Protein AF-A0A518N6T6-F1 (afdb_monomer_lite)

pLDDT: mean 79.59, std 4.36, range [58.31, 85.75]

Sequence (93 aa):
MEPEVISEEYGIPAAQAREIIWRETRRALLRRWQAWAWLGTTLGLALVLHLAQPGNGVYAL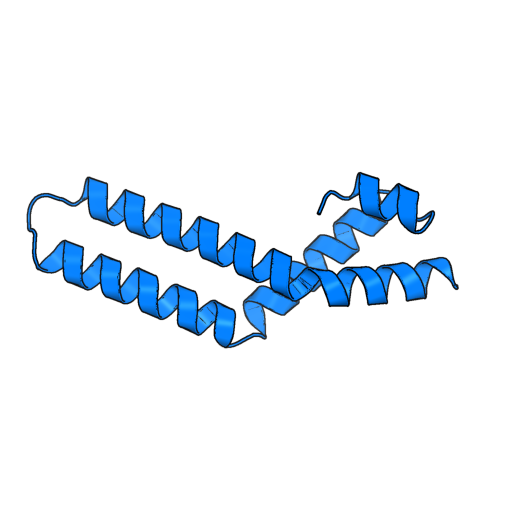LIGAGALLVWYQVGRFLAEPAVHAAARSRSAA

Radius of gyration: 17.37 Å; chains: 1; bounding box: 38×24×48 Å

Secondary structure (DSSP, 8-state):
--HHHHHHHHT--HHHHHHHHHHHHHHHHHH-HHHHHHHHHHHHHHHHHHHHSTT-HHHHHHHHHHHHHHHHHHHHHHHHHHHHHHHHHHHT-

Organism: NCBI:txid1176533

Foldseek 3Di:
DQLVVLCVVLVHDSVVLVVLLVVLLVVLLPPDVVLVVQLCVQLVVLVVVCVVDPPPVVVSVVSNVVSVVVSSVVSSVSSVVVSNVVSNVVSVD

Structure (mmCIF, N/CA/C/O backbone):
data_AF-A0A518N6T6-F1
#
_entry.id   AF-A0A518N6T6-F1
#
loop_
_atom_site.group_PDB
_atom_site.id
_atom_site.type_symbol
_atom_site.label_atom_id
_atom_site.label_alt_id
_atom_site.label_comp_id
_atom_site.label_asym_id
_atom_site.label_entity_id
_atom_site.label_seq_id
_atom_site.pdbx_PDB_ins_code
_atom_site.Cartn_x
_atom_site.Cartn_y
_atom_site.Cartn_z
_atom_site.occupancy
_atom_site.B_iso_or_equiv
_atom_site.auth_seq_id
_atom_site.auth_comp_id
_atom_site.auth_asym_id
_atom_site.auth_atom_id
_atom_site.pdbx_PDB_model_num
ATOM 1 N N . MET A 1 1 ? -9.710 3.985 0.728 1.00 64.94 1 MET A N 1
ATOM 2 C CA . MET A 1 1 ? -9.938 3.964 2.188 1.00 64.94 1 MET A CA 1
ATOM 3 C C . MET A 1 1 ? -9.554 5.303 2.803 1.00 64.94 1 MET A C 1
ATOM 5 O O . MET A 1 1 ? -8.390 5.530 3.129 1.00 64.94 1 MET A O 1
ATOM 9 N N . GLU A 1 2 ? -10.497 6.229 2.855 1.00 77.69 2 GLU A N 1
ATOM 10 C CA . GLU A 1 2 ? -10.250 7.569 3.387 1.00 77.69 2 GLU A CA 1
ATOM 11 C C . GLU A 1 2 ? -10.477 7.580 4.905 1.00 77.69 2 GLU A C 1
ATOM 13 O O . GLU A 1 2 ? -11.382 6.898 5.384 1.00 77.69 2 GLU A O 1
ATOM 18 N N . PRO A 1 3 ? -9.644 8.295 5.682 1.00 72.88 3 PRO A N 1
ATOM 19 C CA . PRO A 1 3 ? -9.784 8.347 7.136 1.00 72.88 3 PRO A CA 1
ATOM 20 C C . PRO A 1 3 ? -11.117 8.961 7.575 1.00 72.88 3 PRO A C 1
ATOM 22 O O . PRO A 1 3 ? -11.610 8.608 8.640 1.00 72.88 3 PRO A O 1
ATOM 25 N N . GLU A 1 4 ? -11.697 9.833 6.750 1.00 79.56 4 GLU A N 1
ATOM 26 C CA . GLU A 1 4 ? -12.997 10.470 6.980 1.00 79.56 4 GLU A CA 1
ATOM 27 C C . GLU A 1 4 ? -14.136 9.446 6.923 1.00 79.56 4 GLU A C 1
ATOM 29 O O . GLU A 1 4 ? -14.930 9.379 7.851 1.00 79.56 4 GLU A O 1
ATOM 34 N N . VAL A 1 5 ? -14.120 8.536 5.942 1.00 81.44 5 VAL A N 1
ATOM 35 C CA . VAL A 1 5 ? -15.113 7.452 5.828 1.00 81.44 5 VAL A CA 1
ATOM 36 C C . VAL A 1 5 ? -15.097 6.545 7.061 1.00 81.44 5 VAL A C 1
ATOM 38 O O . VAL A 1 5 ? -16.143 6.218 7.602 1.00 81.44 5 VAL A O 1
ATOM 41 N N . ILE A 1 6 ? -13.914 6.173 7.563 1.00 76.31 6 ILE A N 1
ATOM 42 C CA . ILE A 1 6 ? -13.808 5.340 8.777 1.00 76.31 6 ILE A CA 1
ATOM 43 C C . ILE A 1 6 ? -14.226 6.123 10.027 1.00 76.31 6 ILE A C 1
ATOM 45 O O . ILE A 1 6 ? -14.797 5.558 10.959 1.00 76.31 6 ILE A O 1
ATOM 49 N N . SER A 1 7 ? -13.916 7.418 10.063 1.00 77.69 7 SER A N 1
ATOM 50 C CA . SER A 1 7 ? -14.320 8.311 11.145 1.00 77.69 7 SER A CA 1
ATOM 51 C C .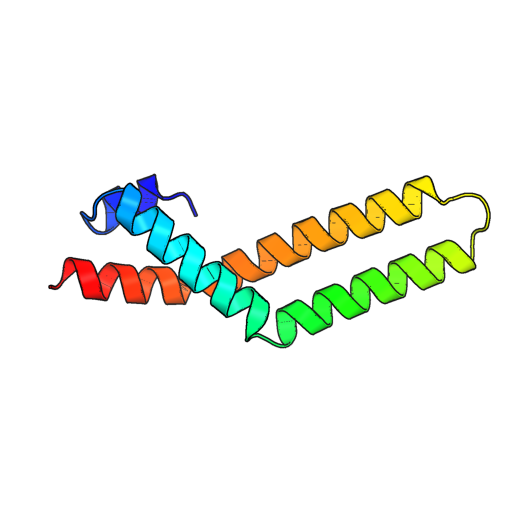 SER A 1 7 ? -15.842 8.391 11.249 1.00 77.69 7 SER A C 1
ATOM 53 O O . SER A 1 7 ? -16.376 8.204 12.341 1.00 77.69 7 SER A O 1
ATOM 55 N N . GLU A 1 8 ? -16.528 8.579 10.121 1.00 81.31 8 GLU A N 1
ATOM 56 C CA . GLU A 1 8 ? -17.990 8.614 10.036 1.00 81.31 8 GLU A CA 1
ATOM 57 C C . GLU A 1 8 ? -18.626 7.245 10.309 1.00 81.31 8 GLU A C 1
ATOM 59 O O . GLU A 1 8 ? -19.587 7.159 11.069 1.00 81.31 8 GLU A O 1
ATOM 64 N N . GLU A 1 9 ? -18.074 6.163 9.751 1.00 82.62 9 GLU A N 1
ATOM 65 C CA . GLU A 1 9 ? -18.635 4.810 9.873 1.00 82.62 9 GLU A CA 1
ATOM 66 C C . GLU A 1 9 ? -18.539 4.252 11.304 1.00 82.62 9 GLU A C 1
ATOM 68 O O . GLU A 1 9 ? -19.442 3.550 11.757 1.00 82.62 9 GLU A O 1
ATOM 73 N N . TYR A 1 10 ? -17.463 4.566 12.036 1.00 81.38 10 TYR A N 1
ATOM 74 C CA . TYR A 1 10 ? -17.202 4.020 13.378 1.00 81.38 10 TYR A CA 1
ATOM 75 C C . TYR A 1 10 ? -17.305 5.057 14.507 1.00 81.38 10 TYR A C 1
ATOM 77 O O . TYR A 1 10 ? -17.083 4.708 15.669 1.00 81.38 10 TYR A O 1
ATOM 85 N N . GLY A 1 11 ? -17.620 6.317 14.196 1.00 80.94 11 GLY A N 1
ATOM 86 C CA . GLY A 1 11 ? -17.750 7.399 15.180 1.00 80.94 11 GLY A CA 1
ATOM 87 C C . GLY A 1 11 ? -16.444 7.768 15.896 1.00 80.94 11 GLY A C 1
ATOM 88 O O . GLY A 1 11 ? -16.477 8.335 16.987 1.00 80.94 11 GLY A O 1
ATOM 89 N N . ILE A 1 12 ? -15.286 7.432 15.319 1.00 82.69 12 ILE A N 1
ATOM 90 C CA . ILE A 1 12 ? -13.963 7.701 15.906 1.00 82.69 12 ILE A CA 1
ATOM 91 C C . ILE A 1 12 ? -13.352 8.982 15.325 1.00 82.69 12 ILE A C 1
ATOM 93 O O . ILE A 1 12 ? -13.602 9.287 14.163 1.00 82.69 12 ILE A O 1
ATOM 97 N N . PRO A 1 13 ? -12.491 9.723 16.049 1.00 85.75 13 PRO A N 1
ATOM 98 C CA . PRO A 1 13 ? -11.840 10.915 15.501 1.00 85.75 13 PRO A CA 1
ATOM 99 C C . PRO A 1 13 ? -11.001 10.608 14.249 1.00 85.75 13 PRO A C 1
ATOM 101 O O . PRO A 1 13 ? -10.218 9.655 14.248 1.00 85.75 13 PRO A O 1
ATOM 104 N N . ALA A 1 14 ? -11.069 11.457 13.218 1.00 80.00 14 ALA A N 1
ATOM 105 C CA . ALA A 1 14 ? -10.334 11.274 11.956 1.00 80.00 14 ALA A CA 1
ATOM 106 C C . ALA A 1 14 ? -8.809 11.133 12.141 1.00 80.00 14 ALA A C 1
ATOM 108 O O . ALA A 1 14 ? -8.152 10.364 11.436 1.00 80.00 14 ALA A O 1
ATOM 109 N N . ALA A 1 15 ? -8.237 11.813 13.141 1.00 82.31 15 ALA A N 1
ATOM 110 C CA . ALA A 1 15 ? -6.831 11.651 13.515 1.00 82.31 15 ALA A CA 1
ATOM 111 C C . ALA A 1 15 ? -6.517 10.218 13.987 1.00 82.31 15 ALA A C 1
ATOM 113 O O . ALA A 1 15 ? -5.491 9.645 13.620 1.00 82.31 15 ALA A O 1
ATOM 114 N N . GLN A 1 16 ? -7.433 9.616 14.747 1.00 81.56 16 GLN A N 1
ATOM 115 C CA . GLN A 1 16 ? -7.303 8.254 15.250 1.00 81.56 16 GLN A CA 1
ATOM 116 C C . GLN A 1 16 ? -7.517 7.223 14.131 1.00 81.56 16 GLN A C 1
ATOM 118 O O . GLN A 1 16 ? -6.738 6.276 14.023 1.00 81.56 16 GLN A O 1
ATOM 123 N N . ALA A 1 17 ? -8.495 7.446 13.246 1.00 79.88 17 ALA A N 1
ATOM 124 C CA . ALA A 1 17 ? -8.695 6.634 12.045 1.00 79.88 17 ALA A CA 1
ATOM 125 C C . ALA A 1 17 ? -7.445 6.629 11.148 1.00 79.88 17 ALA A C 1
ATOM 127 O O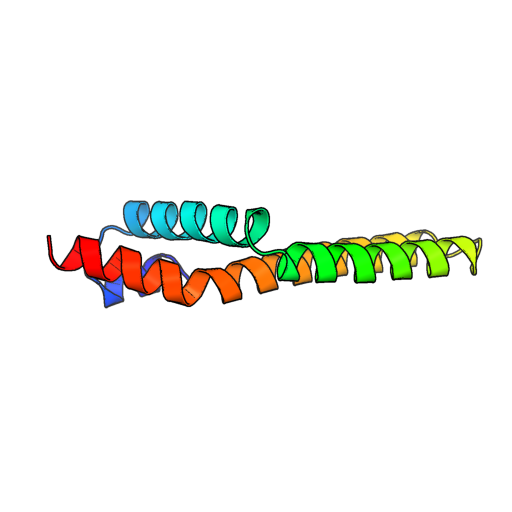 . ALA A 1 17 ? -6.978 5.567 10.732 1.00 79.88 17 ALA A O 1
ATOM 128 N N . ARG A 1 18 ? -6.835 7.799 10.916 1.00 82.56 18 ARG A N 1
ATOM 129 C CA . ARG A 1 18 ? -5.596 7.926 10.132 1.00 82.56 18 ARG A CA 1
ATOM 130 C C . ARG A 1 18 ? -4.448 7.118 10.732 1.00 82.56 18 ARG A C 1
ATOM 132 O O . ARG A 1 18 ? -3.707 6.468 9.995 1.00 82.56 18 ARG A O 1
ATOM 139 N N . GLU A 1 19 ? -4.301 7.136 12.052 1.00 85.25 19 GLU A N 1
ATOM 140 C CA . GLU A 1 19 ? -3.240 6.391 12.723 1.00 85.25 19 GLU A CA 1
ATOM 141 C C . GLU A 1 19 ? -3.453 4.870 12.662 1.00 85.25 19 GLU A C 1
ATOM 143 O O . GLU A 1 19 ? -2.492 4.129 12.432 1.00 85.25 19 GLU A O 1
ATOM 148 N N . ILE A 1 20 ? -4.699 4.402 12.785 1.00 82.62 20 ILE A N 1
ATOM 149 C CA . ILE A 1 20 ? -5.053 2.984 12.606 1.00 82.62 20 ILE A CA 1
ATOM 150 C 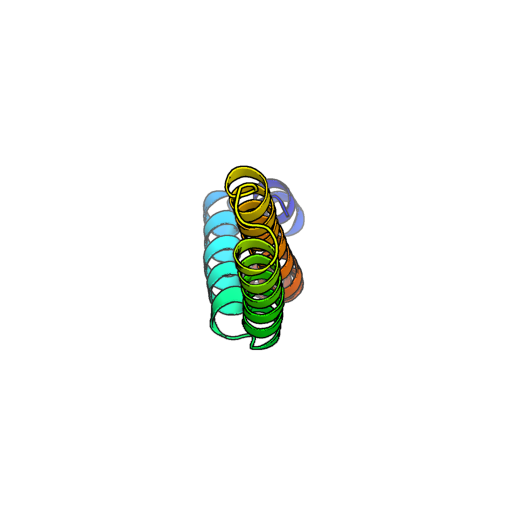C . ILE A 1 20 ? -4.745 2.541 11.172 1.00 82.62 20 ILE A C 1
ATOM 152 O O . ILE A 1 20 ? -4.036 1.550 10.980 1.00 82.62 20 ILE A O 1
ATOM 156 N N . ILE A 1 21 ? -5.199 3.307 10.171 1.00 82.88 21 ILE A N 1
ATOM 157 C CA . ILE A 1 21 ? -4.928 3.030 8.752 1.00 82.88 21 ILE A CA 1
ATOM 158 C C . ILE A 1 21 ? -3.421 2.938 8.514 1.00 82.88 21 ILE A C 1
ATOM 160 O O . ILE A 1 21 ? -2.954 1.980 7.899 1.00 82.88 21 ILE A O 1
ATOM 164 N N . TRP A 1 22 ? -2.643 3.900 9.013 1.00 81.88 22 TRP A N 1
ATOM 165 C CA . TRP A 1 22 ? -1.195 3.915 8.819 1.00 81.88 22 TRP A CA 1
ATOM 166 C C . TRP A 1 22 ? -0.508 2.695 9.441 1.00 81.88 22 TRP A C 1
ATOM 168 O O . TRP A 1 22 ? 0.289 2.027 8.774 1.00 81.88 22 TRP A O 1
ATOM 178 N N . ARG A 1 23 ? -0.823 2.375 10.703 1.00 84.38 23 ARG A N 1
ATOM 179 C CA . ARG A 1 23 ? -0.210 1.246 11.417 1.00 84.38 23 ARG A CA 1
ATOM 180 C C . ARG A 1 23 ? -0.538 -0.085 10.751 1.00 84.38 23 ARG A C 1
ATOM 182 O O . ARG A 1 23 ? 0.379 -0.874 10.519 1.00 84.38 23 ARG A O 1
ATOM 189 N N . GLU A 1 24 ? -1.800 -0.319 10.410 1.00 82.44 24 GLU A N 1
ATOM 190 C CA . GLU A 1 24 ? -2.220 -1.580 9.795 1.00 82.44 24 GLU A CA 1
ATOM 191 C C . GLU A 1 24 ? -1.742 -1.701 8.344 1.00 82.44 24 GLU A C 1
ATOM 193 O O . GLU A 1 24 ? -1.274 -2.768 7.951 1.00 82.44 24 GLU A O 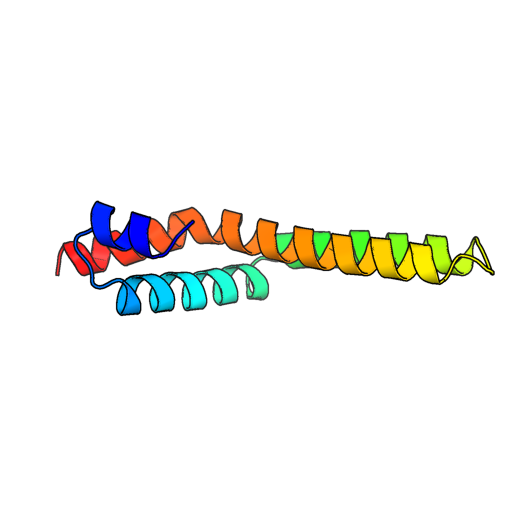1
ATOM 198 N N . THR A 1 25 ? -1.712 -0.605 7.577 1.00 81.25 25 THR A N 1
ATOM 199 C CA . THR A 1 25 ? -1.120 -0.596 6.224 1.00 81.25 25 THR A CA 1
ATOM 200 C C . THR A 1 25 ? 0.367 -0.933 6.271 1.00 81.25 25 THR A C 1
ATOM 202 O O . THR A 1 25 ? 0.833 -1.807 5.540 1.00 81.25 25 THR A O 1
ATOM 205 N N . ARG A 1 26 ? 1.125 -0.304 7.179 1.00 79.88 26 ARG A N 1
ATOM 206 C CA . ARG A 1 26 ? 2.552 -0.603 7.364 1.00 79.88 26 ARG A CA 1
ATOM 207 C C . ARG A 1 26 ? 2.766 -2.054 7.790 1.00 79.88 26 ARG A C 1
ATOM 209 O O . ARG A 1 26 ? 3.690 -2.710 7.312 1.00 79.88 26 ARG A O 1
ATOM 216 N N . ARG A 1 27 ? 1.912 -2.573 8.672 1.00 81.06 27 ARG A N 1
ATOM 217 C CA . ARG A 1 27 ? 1.984 -3.961 9.134 1.00 81.06 27 ARG A CA 1
ATOM 218 C C . ARG A 1 27 ? 1.677 -4.945 8.009 1.00 81.06 27 ARG A C 1
ATOM 220 O O . ARG A 1 27 ? 2.408 -5.922 7.875 1.00 81.06 27 ARG A O 1
ATOM 227 N N . ALA A 1 28 ? 0.660 -4.681 7.193 1.00 79.62 28 ALA A N 1
ATOM 228 C CA . ALA A 1 28 ? 0.307 -5.504 6.042 1.00 79.62 28 ALA A CA 1
ATOM 229 C C . ALA A 1 28 ? 1.426 -5.518 4.993 1.00 79.62 28 ALA A C 1
ATOM 231 O O . ALA A 1 28 ? 1.821 -6.598 4.560 1.00 79.62 28 ALA A O 1
ATOM 232 N N . LEU A 1 29 ? 1.995 -4.354 4.665 1.00 74.50 29 LEU A N 1
ATOM 233 C CA . LEU A 1 29 ? 3.126 -4.233 3.737 1.00 74.50 29 LEU A CA 1
ATOM 234 C C . LEU A 1 29 ? 4.362 -5.007 4.212 1.00 74.50 29 LEU A C 1
ATOM 236 O O . LEU A 1 29 ? 5.020 -5.666 3.413 1.00 74.50 29 LEU A O 1
ATOM 240 N N . LEU A 1 30 ? 4.681 -4.954 5.509 1.00 77.25 30 LEU A N 1
ATOM 241 C CA . LEU A 1 30 ? 5.893 -5.580 6.043 1.00 77.25 30 LEU A CA 1
ATOM 242 C C . LEU A 1 30 ? 5.732 -7.073 6.350 1.00 77.25 30 LEU A C 1
ATOM 244 O O . LEU A 1 30 ? 6.678 -7.827 6.144 1.00 77.25 30 LEU A O 1
ATOM 248 N N . ARG A 1 31 ? 4.572 -7.515 6.855 1.00 78.38 31 ARG A N 1
ATOM 249 C CA . ARG A 1 31 ? 4.371 -8.914 7.279 1.00 78.38 31 ARG A CA 1
ATOM 250 C C . ARG A 1 31 ? 3.827 -9.829 6.192 1.00 78.38 31 ARG A C 1
ATOM 252 O O . ARG A 1 31 ? 3.992 -11.041 6.318 1.00 78.38 31 ARG A O 1
ATOM 259 N N . ARG A 1 32 ? 3.144 -9.314 5.165 1.00 77.50 32 ARG A N 1
ATOM 260 C CA . ARG A 1 32 ? 2.562 -10.185 4.138 1.00 77.50 32 ARG A CA 1
ATOM 261 C C . ARG A 1 32 ? 3.566 -10.446 3.030 1.00 77.50 32 ARG A C 1
ATOM 263 O O . ARG A 1 32 ? 3.882 -9.568 2.232 1.00 77.50 32 ARG A O 1
ATOM 270 N N . TRP A 1 33 ? 4.010 -11.697 2.954 1.00 76.94 33 TRP A N 1
ATOM 271 C CA . TRP A 1 33 ? 4.903 -12.175 1.902 1.00 76.94 33 TRP A CA 1
ATOM 272 C C . TRP A 1 33 ? 4.330 -11.928 0.498 1.00 76.94 33 TRP A C 1
ATOM 274 O O . TRP A 1 33 ? 5.105 -11.692 -0.418 1.00 76.94 33 TRP A O 1
ATOM 284 N N . GLN A 1 34 ? 2.998 -11.901 0.328 1.00 77.62 34 GLN A N 1
ATOM 285 C CA . GLN A 1 34 ? 2.365 -11.608 -0.964 1.00 77.62 34 GLN A CA 1
ATOM 286 C C . GLN A 1 34 ? 2.726 -10.215 -1.494 1.00 77.62 34 GLN A C 1
ATOM 288 O O . GLN A 1 34 ? 2.953 -10.058 -2.691 1.00 77.62 34 GLN A O 1
ATOM 293 N N . ALA A 1 35 ? 2.824 -9.213 -0.613 1.00 75.62 35 ALA A N 1
ATOM 294 C CA . ALA A 1 35 ? 3.226 -7.868 -1.010 1.00 75.62 35 ALA A CA 1
ATOM 295 C C . ALA A 1 35 ? 4.680 -7.878 -1.512 1.00 75.62 35 ALA A C 1
ATOM 297 O O . ALA A 1 35 ? 4.983 -7.336 -2.570 1.00 75.62 35 ALA A O 1
ATOM 298 N N . TRP A 1 36 ? 5.577 -8.562 -0.801 1.00 79.56 36 TRP A N 1
ATOM 299 C CA . TRP A 1 36 ? 6.977 -8.707 -1.208 1.00 79.56 36 TRP A CA 1
ATOM 300 C C . TRP A 1 36 ? 7.162 -9.546 -2.474 1.00 79.56 36 TRP A C 1
ATOM 302 O O . TRP A 1 36 ? 7.972 -9.183 -3.319 1.00 79.56 36 TRP A O 1
ATOM 312 N N . ALA A 1 37 ? 6.398 -10.626 -2.641 1.00 82.62 37 ALA A N 1
ATOM 313 C CA . ALA A 1 37 ? 6.418 -11.446 -3.848 1.00 82.62 37 ALA A CA 1
ATOM 314 C C . ALA A 1 37 ? 5.982 -10.632 -5.071 1.00 82.62 37 ALA A C 1
ATOM 316 O O . ALA A 1 37 ? 6.613 -10.707 -6.126 1.00 82.62 37 ALA A O 1
ATOM 317 N N . TRP A 1 38 ? 4.953 -9.795 -4.920 1.00 80.88 38 TRP A N 1
ATOM 318 C CA . TRP A 1 38 ? 4.513 -8.905 -5.988 1.00 80.88 38 TRP A CA 1
ATOM 319 C C . TRP A 1 38 ? 5.578 -7.864 -6.343 1.00 80.88 38 TRP A C 1
ATOM 321 O O . TRP A 1 38 ? 5.916 -7.716 -7.514 1.00 80.88 38 TRP A O 1
ATOM 331 N N . LEU A 1 39 ? 6.171 -7.203 -5.343 1.00 79.94 39 LEU A N 1
ATOM 332 C CA . LEU A 1 39 ? 7.248 -6.231 -5.557 1.00 79.94 39 LEU A CA 1
ATOM 333 C C . LEU A 1 39 ? 8.474 -6.880 -6.216 1.00 79.94 39 LEU A C 1
ATOM 335 O O . LEU A 1 39 ? 9.022 -6.349 -7.175 1.00 79.94 39 LEU A O 1
ATOM 339 N N . GLY A 1 40 ? 8.890 -8.048 -5.725 1.00 83.62 40 GLY A N 1
ATOM 340 C CA . GLY A 1 40 ? 10.042 -8.778 -6.248 1.00 83.62 40 GLY A 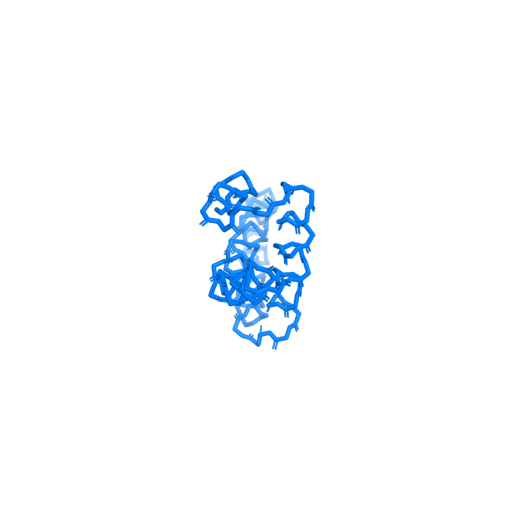CA 1
ATOM 341 C C . GLY A 1 40 ? 9.845 -9.223 -7.695 1.00 83.62 40 GLY A C 1
ATOM 342 O O . GLY A 1 40 ? 10.746 -9.057 -8.512 1.00 83.62 40 GLY A O 1
ATOM 343 N N . THR A 1 41 ? 8.657 -9.728 -8.040 1.00 84.56 41 THR A N 1
ATOM 344 C CA . THR A 1 41 ? 8.337 -10.134 -9.420 1.00 84.56 41 THR A CA 1
ATOM 345 C C . THR A 1 41 ? 8.284 -8.943 -10.373 1.00 84.56 41 THR A C 1
ATOM 347 O O . THR A 1 41 ? 8.870 -9.010 -11.452 1.00 84.56 41 THR A O 1
ATOM 350 N N . THR A 1 42 ? 7.662 -7.829 -9.979 1.00 81.19 42 THR A N 1
ATOM 351 C CA . THR A 1 42 ? 7.609 -6.629 -10.834 1.00 81.19 42 THR A CA 1
ATOM 352 C C . THR A 1 42 ? 8.965 -5.946 -10.980 1.00 81.19 42 THR A C 1
ATOM 354 O O . THR A 1 42 ? 9.321 -5.563 -12.093 1.00 81.19 42 THR A O 1
ATOM 357 N N . LEU A 1 43 ? 9.755 -5.830 -9.908 1.00 82.12 43 LEU A N 1
ATOM 358 C CA . LEU A 1 43 ? 11.114 -5.282 -9.989 1.00 82.12 43 LEU A CA 1
ATOM 359 C C . LEU A 1 43 ? 12.055 -6.199 -10.774 1.00 82.12 43 LEU A C 1
ATOM 361 O O . LEU A 1 43 ? 12.846 -5.710 -11.576 1.00 82.12 43 LEU A O 1
ATOM 365 N N . GLY A 1 44 ? 11.947 -7.517 -10.591 1.00 84.06 44 GLY A N 1
ATOM 366 C CA . GLY A 1 44 ? 12.705 -8.496 -11.369 1.00 84.06 44 GLY A CA 1
ATOM 367 C C . GLY A 1 44 ? 12.389 -8.399 -12.860 1.00 84.06 44 GLY A C 1
ATOM 368 O O . GLY A 1 44 ? 13.302 -8.340 -13.680 1.00 84.06 44 GLY A O 1
ATOM 369 N N . LEU A 1 45 ? 11.106 -8.289 -13.215 1.00 81.69 45 LEU A N 1
ATOM 370 C CA . LEU A 1 45 ? 10.683 -8.086 -14.599 1.00 81.69 45 LEU A CA 1
ATOM 371 C C . LEU A 1 45 ? 11.188 -6.747 -15.159 1.00 81.69 45 LEU A C 1
ATOM 373 O O . LEU A 1 45 ? 11.712 -6.713 -16.269 1.00 81.69 45 LEU A O 1
ATOM 377 N N . ALA A 1 46 ? 11.087 -5.660 -14.390 1.00 78.62 46 ALA A N 1
ATOM 378 C CA . ALA A 1 46 ? 11.595 -4.348 -14.790 1.00 78.62 46 ALA A CA 1
ATOM 379 C C . ALA A 1 46 ? 13.112 -4.369 -15.038 1.00 78.62 46 ALA A C 1
ATOM 381 O O . ALA A 1 46 ? 13.583 -3.791 -16.017 1.00 78.62 46 ALA A O 1
ATOM 382 N N . LEU A 1 47 ? 13.870 -5.074 -14.192 1.00 82.25 47 LEU A N 1
ATOM 383 C CA . LEU A 1 47 ? 15.313 -5.244 -14.344 1.00 82.25 47 LEU A CA 1
ATOM 384 C C . LEU A 1 47 ? 15.659 -6.054 -15.598 1.00 82.25 47 LEU A C 1
ATOM 386 O O . LEU A 1 47 ? 16.524 -5.640 -16.367 1.00 82.25 47 LEU A O 1
ATOM 390 N N . VAL A 1 48 ? 14.967 -7.172 -15.839 1.00 84.06 48 VAL A N 1
ATOM 391 C CA . VAL A 1 48 ? 15.159 -7.983 -17.054 1.00 84.06 48 VAL A CA 1
ATOM 392 C C . VAL A 1 48 ? 14.879 -7.152 -18.305 1.00 84.06 48 VAL A C 1
ATOM 394 O O . VAL A 1 48 ? 15.681 -7.164 -19.236 1.00 84.06 48 VAL A O 1
ATOM 397 N N . LEU A 1 49 ? 13.789 -6.381 -18.314 1.00 77.19 49 LEU A N 1
ATOM 398 C CA . LEU A 1 49 ? 13.442 -5.497 -19.429 1.00 77.19 49 LEU A CA 1
ATOM 399 C C . LEU A 1 49 ? 14.480 -4.388 -19.634 1.00 77.19 49 LEU A C 1
ATOM 401 O O . LEU A 1 49 ? 14.827 -4.085 -20.773 1.00 77.19 49 LEU A O 1
ATOM 405 N N . HIS A 1 50 ? 15.005 -3.812 -18.550 1.00 77.56 50 HIS A N 1
ATOM 406 C CA . HIS A 1 50 ? 16.053 -2.796 -18.620 1.00 77.56 50 HIS A CA 1
ATOM 407 C C . HIS A 1 50 ? 17.342 -3.340 -19.247 1.00 77.56 50 HIS A C 1
ATOM 409 O O . HIS A 1 50 ? 17.920 -2.699 -20.122 1.00 77.56 50 HIS A O 1
ATOM 415 N N . LEU A 1 51 ? 17.768 -4.537 -18.832 1.00 81.81 51 LEU A N 1
ATOM 416 C CA . LEU A 1 51 ? 18.966 -5.192 -19.360 1.00 81.81 51 LEU A CA 1
ATOM 417 C C . LEU A 1 51 ? 18.780 -5.666 -20.810 1.00 81.81 51 LEU A C 1
ATOM 419 O O . LEU A 1 51 ? 19.723 -5.613 -21.594 1.00 81.81 51 LEU A O 1
ATOM 423 N N . ALA A 1 52 ? 17.574 -6.106 -21.180 1.00 81.12 52 ALA A N 1
ATOM 424 C CA . ALA A 1 52 ? 17.263 -6.594 -22.524 1.00 81.12 52 ALA A CA 1
ATOM 425 C C . ALA A 1 52 ? 17.103 -5.476 -23.573 1.00 81.12 52 ALA A C 1
ATOM 427 O O . ALA A 1 52 ? 17.178 -5.745 -24.772 1.00 81.12 52 ALA A O 1
ATOM 428 N N . GLN A 1 53 ? 16.854 -4.234 -23.149 1.00 76.88 53 GLN A N 1
ATOM 429 C CA . GLN A 1 53 ? 16.605 -3.086 -24.029 1.00 76.88 53 GLN A CA 1
ATOM 430 C C . GLN A 1 53 ? 17.504 -1.895 -23.643 1.00 76.88 53 GLN A C 1
ATOM 432 O O . GLN A 1 53 ? 17.014 -0.897 -23.093 1.00 76.88 53 GLN A O 1
ATOM 437 N N . PRO A 1 54 ? 18.821 -1.965 -23.926 1.00 65.62 54 PRO A N 1
ATOM 438 C CA . PRO A 1 54 ? 19.742 -0.872 -23.635 1.00 65.62 54 PRO A CA 1
ATOM 439 C C . PRO A 1 54 ? 19.329 0.387 -24.416 1.00 65.62 54 PRO A C 1
ATOM 441 O O . PRO A 1 54 ? 19.342 0.406 -25.643 1.00 65.62 54 PRO A O 1
ATOM 444 N N . GLY A 1 55 ? 18.907 1.427 -23.688 1.00 71.44 55 GLY A N 1
ATOM 445 C CA . GLY A 1 55 ? 18.367 2.685 -24.233 1.00 71.44 55 GLY A CA 1
ATOM 446 C C . GLY A 1 55 ? 17.000 3.082 -23.658 1.00 71.44 55 GLY A C 1
ATOM 447 O O . GLY A 1 55 ? 16.675 4.265 -23.603 1.00 71.44 55 GLY A O 1
ATOM 448 N N . ASN A 1 56 ? 16.235 2.127 -23.119 1.00 75.38 56 ASN A N 1
ATOM 449 C CA . ASN A 1 56 ? 14.885 2.348 -22.574 1.00 75.38 56 ASN A CA 1
ATOM 450 C C . ASN A 1 56 ? 14.859 2.601 -21.050 1.00 75.38 56 ASN A C 1
ATOM 452 O O . ASN A 1 56 ? 13.920 2.215 -20.350 1.00 75.38 56 ASN A O 1
ATOM 456 N N . GLY A 1 57 ? 15.879 3.276 -20.508 1.00 72.12 57 GLY A N 1
ATOM 457 C CA . GLY A 1 57 ? 16.008 3.534 -19.064 1.00 72.12 57 GLY A CA 1
ATOM 458 C C . GLY A 1 57 ? 14.814 4.273 -18.446 1.00 72.12 57 GLY A C 1
ATOM 459 O O . GLY A 1 57 ? 14.401 3.957 -17.333 1.00 72.12 57 GLY A O 1
ATOM 460 N N . VAL A 1 58 ? 14.196 5.191 -19.195 1.00 81.25 58 VAL A N 1
ATOM 461 C CA . VAL A 1 58 ? 12.997 5.926 -18.752 1.00 81.25 58 VAL A CA 1
ATOM 462 C C . VAL A 1 58 ? 11.796 4.992 -18.578 1.00 81.25 58 VAL A C 1
ATOM 464 O O . VAL A 1 58 ? 11.087 5.088 -17.580 1.00 81.25 58 VAL A O 1
ATOM 467 N N . TYR A 1 59 ? 11.589 4.042 -19.493 1.00 78.25 59 TYR A N 1
ATOM 468 C CA . TYR A 1 59 ? 10.504 3.066 -19.371 1.00 78.25 59 TYR A CA 1
ATOM 469 C C . TYR A 1 59 ? 10.723 2.112 -18.197 1.00 78.25 59 TYR A C 1
ATOM 471 O O . TYR A 1 59 ? 9.775 1.816 -17.475 1.00 78.25 59 TYR A O 1
ATOM 479 N N . ALA A 1 60 ? 11.964 1.690 -17.944 1.00 75.25 60 ALA A N 1
ATOM 480 C CA . ALA A 1 60 ? 12.286 0.886 -16.766 1.00 75.25 60 ALA A CA 1
ATOM 481 C C . ALA A 1 60 ? 11.970 1.632 -15.455 1.00 75.25 60 ALA A C 1
ATOM 483 O O . ALA A 1 60 ? 11.396 1.046 -14.536 1.00 75.25 60 ALA A O 1
ATOM 484 N N . LEU A 1 61 ? 12.265 2.937 -15.390 1.00 79.31 61 LEU A N 1
ATOM 485 C CA . LEU A 1 61 ? 11.896 3.788 -14.254 1.00 79.31 61 LEU A CA 1
ATOM 486 C C . LEU A 1 61 ? 10.378 3.927 -14.101 1.00 79.31 61 LEU A C 1
ATOM 488 O O . LEU A 1 61 ? 9.876 3.816 -12.985 1.00 79.31 61 LEU A O 1
ATOM 492 N N . LEU A 1 62 ? 9.639 4.122 -15.196 1.00 83.50 62 LEU A N 1
ATOM 493 C CA . LEU A 1 62 ? 8.175 4.202 -15.166 1.00 83.50 62 LEU A CA 1
ATOM 494 C C . LEU A 1 62 ? 7.538 2.887 -14.702 1.00 83.50 62 LEU A C 1
ATOM 496 O O . LEU A 1 62 ? 6.624 2.909 -13.880 1.00 83.50 62 LEU A O 1
ATOM 500 N N . ILE A 1 63 ? 8.047 1.746 -15.171 1.00 81.25 63 ILE A N 1
ATOM 501 C CA . ILE A 1 63 ? 7.589 0.420 -14.739 1.00 81.25 63 ILE A CA 1
ATOM 502 C C . ILE A 1 63 ? 7.900 0.215 -13.252 1.00 81.25 63 ILE A C 1
ATOM 504 O O . ILE A 1 63 ? 7.027 -0.220 -12.504 1.00 81.25 63 ILE A O 1
ATOM 508 N N . GLY A 1 64 ? 9.103 0.578 -12.797 1.00 80.69 64 GLY A N 1
ATOM 509 C CA . GLY A 1 64 ? 9.480 0.503 -11.383 1.00 80.69 64 GLY A CA 1
ATOM 510 C C . GLY A 1 64 ? 8.625 1.404 -10.484 1.00 80.69 64 GLY A C 1
ATOM 511 O O . GLY A 1 64 ? 8.152 0.967 -9.434 1.00 80.69 64 GLY A O 1
ATOM 512 N N . ALA A 1 65 ? 8.359 2.641 -10.910 1.00 82.69 65 ALA A N 1
ATOM 513 C CA . ALA A 1 65 ? 7.492 3.574 -10.192 1.00 82.69 65 ALA A CA 1
ATOM 514 C C . ALA A 1 65 ? 6.036 3.079 -10.143 1.00 82.69 65 ALA A C 1
ATOM 516 O O . ALA A 1 65 ? 5.406 3.103 -9.084 1.00 82.69 65 ALA A O 1
ATOM 517 N N . GLY A 1 66 ? 5.520 2.565 -11.262 1.00 84.81 66 GLY A N 1
ATOM 518 C CA . GLY A 1 66 ? 4.203 1.933 -11.329 1.00 84.81 66 GLY A CA 1
ATOM 519 C C . GLY A 1 66 ? 4.105 0.710 -10.416 1.00 84.81 66 GLY A C 1
ATOM 520 O O . GLY A 1 66 ? 3.127 0.563 -9.686 1.00 84.81 66 GLY A O 1
ATOM 521 N N . ALA A 1 67 ? 5.144 -0.124 -10.378 1.00 82.56 67 ALA A N 1
ATOM 522 C CA . ALA A 1 67 ? 5.214 -1.287 -9.500 1.00 82.56 67 ALA A CA 1
ATOM 523 C C . ALA A 1 67 ? 5.169 -0.906 -8.013 1.00 82.56 67 ALA A C 1
ATOM 525 O O . ALA A 1 67 ? 4.439 -1.531 -7.246 1.00 82.56 67 ALA A O 1
ATOM 526 N N . LEU A 1 68 ? 5.883 0.150 -7.608 1.00 81.12 68 LEU A N 1
ATOM 527 C CA . LEU A 1 68 ? 5.832 0.686 -6.242 1.00 81.12 68 LEU A CA 1
ATOM 528 C C . LEU A 1 68 ? 4.436 1.207 -5.876 1.00 81.12 68 LEU A C 1
ATOM 530 O O . LEU A 1 68 ? 3.950 0.946 -4.774 1.00 81.12 68 LEU A O 1
ATOM 534 N N . LEU A 1 69 ? 3.770 1.898 -6.805 1.00 84.81 69 LEU A N 1
ATOM 535 C CA . LEU A 1 69 ? 2.387 2.350 -6.635 1.00 84.81 69 LEU A CA 1
ATOM 536 C C . LEU A 1 69 ? 1.430 1.170 -6.446 1.00 84.81 69 LEU A C 1
ATOM 538 O O . LEU A 1 69 ? 0.644 1.158 -5.498 1.00 84.81 69 LEU A O 1
ATOM 542 N N . VAL A 1 70 ? 1.522 0.152 -7.302 1.00 84.31 70 VAL A N 1
ATOM 543 C CA . VAL A 1 70 ? 0.696 -1.057 -7.194 1.00 84.31 70 VAL A CA 1
ATOM 544 C C . VAL A 1 70 ? 0.994 -1.801 -5.893 1.00 84.31 70 VAL A C 1
ATOM 546 O O . VAL A 1 70 ? 0.066 -2.230 -5.213 1.00 84.31 70 VAL A O 1
ATOM 549 N N . TRP A 1 71 ? 2.260 -1.906 -5.491 1.00 80.50 71 TRP A N 1
ATOM 550 C CA . TRP A 1 71 ? 2.649 -2.516 -4.220 1.00 80.50 71 TRP A CA 1
ATOM 551 C C . TRP A 1 71 ? 2.019 -1.809 -3.019 1.00 80.50 71 TRP A C 1
ATOM 553 O O . TRP A 1 71 ? 1.453 -2.458 -2.136 1.00 80.50 71 TRP A O 1
ATOM 563 N N . TYR A 1 72 ? 2.048 -0.477 -3.017 1.00 79.94 72 TYR A N 1
ATOM 564 C CA . TYR A 1 72 ? 1.389 0.321 -1.992 1.00 79.94 72 TYR A CA 1
ATOM 565 C C . TYR A 1 72 ? -0.132 0.086 -1.969 1.00 79.94 72 TYR A C 1
ATOM 567 O O . TYR A 1 72 ? -0.709 -0.105 -0.896 1.00 79.94 72 TYR A O 1
ATOM 575 N N . GLN A 1 73 ? -0.775 0.022 -3.139 1.00 82.94 73 GLN A N 1
ATOM 576 C CA . GLN A 1 73 ? -2.212 -0.257 -3.257 1.00 82.94 73 GLN A CA 1
ATOM 577 C C . GLN A 1 73 ? -2.574 -1.660 -2.752 1.00 82.94 73 GLN A C 1
ATOM 579 O O . GLN A 1 73 ? -3.542 -1.811 -2.007 1.00 82.94 73 GLN A O 1
ATOM 584 N N . VAL A 1 74 ? -1.765 -2.674 -3.073 1.00 82.19 74 VAL A N 1
ATOM 585 C CA . VAL A 1 74 ? -1.920 -4.040 -2.550 1.00 82.19 74 VAL A CA 1
ATOM 586 C C . VAL A 1 74 ? -1.801 -4.046 -1.026 1.00 82.19 74 VAL A C 1
ATOM 588 O O . VAL A 1 74 ? -2.621 -4.659 -0.346 1.00 82.19 74 VAL A O 1
ATOM 591 N N . GLY A 1 75 ? -0.833 -3.319 -0.464 1.00 78.81 75 GLY A N 1
ATOM 592 C CA . GLY A 1 75 ? -0.695 -3.164 0.984 1.00 78.81 75 GLY A CA 1
ATOM 593 C C . GLY A 1 75 ? -1.922 -2.546 1.650 1.00 78.81 75 GLY A C 1
ATOM 594 O O . GLY A 1 75 ? -2.368 -3.043 2.684 1.00 78.81 75 GLY A O 1
ATOM 595 N N . ARG A 1 76 ? -2.496 -1.501 1.043 1.00 80.69 76 ARG A N 1
ATOM 596 C CA . ARG A 1 76 ? -3.734 -0.870 1.524 1.00 80.69 76 ARG A CA 1
ATOM 597 C C . ARG A 1 76 ? -4.922 -1.822 1.474 1.00 80.69 76 ARG A C 1
ATOM 599 O O . ARG A 1 76 ? -5.631 -1.936 2.467 1.00 80.69 76 ARG A O 1
ATOM 606 N N . PHE A 1 77 ? -5.102 -2.529 0.364 1.00 79.75 77 PHE A N 1
ATOM 607 C CA . PHE A 1 77 ? -6.191 -3.490 0.201 1.00 79.75 77 PHE A CA 1
ATOM 608 C C . PHE A 1 77 ? -6.086 -4.648 1.207 1.00 79.75 77 PHE A C 1
ATOM 610 O O . PHE A 1 77 ? -7.057 -5.040 1.844 1.00 79.75 77 PHE A O 1
ATOM 617 N N . LEU A 1 78 ? -4.875 -5.163 1.436 1.00 77.56 78 LEU A N 1
ATOM 618 C CA . LEU A 1 78 ? -4.640 -6.230 2.414 1.00 77.56 78 LEU A CA 1
ATOM 619 C C . LEU A 1 78 ? -4.808 -5.774 3.873 1.00 77.56 78 LEU A C 1
ATOM 621 O O . LEU A 1 78 ? -5.026 -6.617 4.750 1.00 77.56 78 LEU A O 1
ATOM 625 N N . ALA A 1 79 ? -4.668 -4.474 4.140 1.00 79.94 79 ALA A N 1
ATOM 626 C CA . ALA A 1 79 ? -4.853 -3.879 5.459 1.00 79.94 79 ALA A CA 1
ATOM 627 C C . ALA A 1 79 ? -6.316 -3.539 5.766 1.00 79.94 79 ALA A C 1
ATOM 629 O O . ALA A 1 79 ? -6.687 -3.517 6.936 1.00 79.94 79 ALA A O 1
ATOM 630 N N . GLU A 1 80 ? -7.143 -3.326 4.744 1.00 80.19 80 GLU A N 1
ATOM 631 C CA . GLU A 1 80 ? -8.554 -2.934 4.838 1.00 80.19 80 GLU A CA 1
ATOM 632 C C . GLU A 1 80 ? -9.362 -3.723 5.895 1.00 80.19 80 GLU A C 1
ATOM 634 O O . GLU A 1 80 ? -9.888 -3.106 6.826 1.00 80.19 80 GLU A O 1
ATOM 639 N N . PRO A 1 81 ? -9.387 -5.073 5.896 1.00 80.44 81 PRO A N 1
ATOM 640 C CA . PRO A 1 81 ? -10.124 -5.828 6.913 1.00 80.44 81 PRO A CA 1
ATOM 641 C C . PRO A 1 81 ? -9.556 -5.669 8.334 1.00 80.44 81 PRO A C 1
ATOM 643 O O . PRO A 1 81 ? -10.311 -5.666 9.305 1.00 80.44 81 PRO A O 1
ATOM 646 N N . ALA A 1 82 ? -8.234 -5.521 8.477 1.00 81.12 82 ALA A N 1
ATOM 647 C CA . ALA A 1 82 ? -7.596 -5.318 9.779 1.00 81.12 82 ALA A CA 1
ATOM 648 C C . ALA A 1 82 ? -7.892 -3.918 10.338 1.00 81.12 82 ALA A C 1
ATOM 650 O O . ALA A 1 82 ? -8.112 -3.766 11.539 1.00 81.12 82 ALA A O 1
ATOM 651 N N . VAL A 1 83 ? -7.966 -2.915 9.460 1.00 77.44 83 VAL A N 1
ATOM 652 C CA . VAL A 1 83 ? -8.373 -1.551 9.807 1.00 77.44 83 VAL A CA 1
ATOM 653 C C . VAL A 1 83 ? -9.816 -1.537 10.308 1.00 77.44 83 VAL A C 1
ATOM 655 O O . VAL A 1 83 ? -10.063 -0.983 11.377 1.00 77.44 83 VAL A O 1
ATOM 658 N N . HIS A 1 84 ? -10.751 -2.188 9.610 1.00 81.81 84 HIS A N 1
ATOM 659 C CA . HIS A 1 84 ? -12.145 -2.283 10.063 1.00 81.81 84 HIS A CA 1
ATOM 660 C C . HIS A 1 84 ? -12.276 -3.019 11.405 1.00 81.81 84 HIS A C 1
ATOM 662 O O . HIS A 1 84 ? -13.024 -2.583 12.280 1.00 81.81 84 HIS A O 1
ATOM 668 N N . ALA A 1 85 ? -11.518 -4.101 11.616 1.00 82.56 85 ALA A N 1
ATOM 669 C CA . ALA A 1 85 ? -11.506 -4.813 12.894 1.00 82.56 85 ALA A CA 1
ATOM 670 C C . ALA A 1 85 ? -10.977 -3.935 14.045 1.00 82.56 85 ALA A C 1
ATOM 672 O O . ALA A 1 85 ? -11.578 -3.888 15.121 1.00 82.56 85 ALA A O 1
ATOM 673 N N . ALA A 1 86 ? -9.884 -3.201 13.813 1.00 77.88 86 ALA A N 1
ATOM 674 C CA . ALA A 1 86 ? -9.309 -2.286 14.794 1.00 77.88 86 ALA A CA 1
ATOM 675 C C . ALA A 1 86 ? -10.235 -1.092 15.084 1.00 77.88 86 ALA A C 1
ATOM 677 O O . ALA A 1 86 ? -10.431 -0.747 16.251 1.00 77.88 86 ALA A O 1
ATOM 678 N N . ALA A 1 87 ? -10.853 -0.502 14.057 1.00 78.06 87 ALA A N 1
ATOM 679 C CA . ALA A 1 87 ? -11.823 0.583 14.207 1.00 78.06 87 ALA A CA 1
ATOM 680 C C . ALA A 1 87 ? -13.044 0.136 15.027 1.00 78.06 87 ALA A C 1
ATOM 682 O O . ALA A 1 87 ? -13.411 0.801 15.994 1.00 78.06 87 ALA A O 1
ATOM 683 N N . ARG A 1 88 ? -13.594 -1.051 14.736 1.00 82.62 88 ARG A N 1
ATOM 684 C CA . ARG A 1 88 ? -14.703 -1.639 15.502 1.00 82.62 88 ARG A CA 1
ATOM 685 C C . ARG A 1 88 ? -14.349 -1.855 16.973 1.00 82.62 88 ARG A C 1
ATOM 687 O O . ARG A 1 88 ? -15.153 -1.532 17.837 1.00 82.62 88 ARG A O 1
ATOM 694 N N . SER A 1 89 ? -13.148 -2.361 17.263 1.00 82.06 89 SER A N 1
ATOM 695 C CA . SER A 1 89 ? -12.711 -2.579 18.650 1.00 82.06 89 SER A CA 1
ATOM 696 C C . SER A 1 89 ? -12.598 -1.288 19.466 1.00 82.06 89 SER A C 1
ATOM 698 O O . SER A 1 89 ? -12.804 -1.326 20.672 1.00 82.06 89 SER A O 1
ATOM 700 N N . ARG A 1 90 ? -12.295 -0.153 18.819 1.00 78.06 90 ARG A N 1
ATOM 701 C CA . ARG A 1 90 ? -12.225 1.158 19.480 1.00 78.06 90 ARG A CA 1
ATOM 702 C C . ARG A 1 90 ? -13.563 1.871 19.574 1.00 78.06 90 ARG A C 1
ATOM 704 O O . ARG A 1 90 ? -13.747 2.639 20.498 1.00 78.06 90 ARG A O 1
ATOM 711 N N . SER A 1 91 ? -14.463 1.630 18.627 1.00 73.62 91 SER A N 1
ATOM 712 C CA . SER A 1 91 ? -15.835 2.143 18.676 1.00 73.62 91 SER A CA 1
ATOM 713 C C . SER A 1 91 ? -16.649 1.489 19.803 1.00 73.62 91 SER A C 1
ATOM 715 O O . SER A 1 91 ? -17.523 2.115 20.388 1.00 73.62 91 SER A O 1
ATOM 717 N N . ALA A 1 92 ? -16.341 0.229 20.133 1.00 70.81 92 ALA A N 1
ATOM 718 C CA . ALA A 1 92 ? -17.002 -0.527 21.197 1.00 70.81 92 ALA A CA 1
ATOM 719 C C . ALA A 1 92 ? -16.404 -0.323 22.608 1.00 70.81 92 ALA A C 1
ATOM 721 O O . ALA A 1 92 ? -16.881 -0.962 23.546 1.00 70.81 92 ALA A O 1
ATOM 722 N N . ALA A 1 93 ? -15.352 0.491 22.748 1.00 58.31 93 ALA A N 1
ATOM 723 C CA . ALA A 1 93 ? -14.632 0.748 23.999 1.00 58.31 93 ALA A CA 1
ATOM 724 C C . ALA A 1 93 ? -14.917 2.163 24.511 1.00 58.31 93 ALA A C 1
ATOM 726 O O . ALA A 1 93 ? -15.049 2.310 25.746 1.00 58.31 93 ALA A O 1
#